Protein AF-A0A7S3IQK7-F1 (afdb_monomer_lite)

Structure (mmCIF, N/CA/C/O backbone):
data_AF-A0A7S3IQK7-F1
#
_entry.id   AF-A0A7S3IQK7-F1
#
loop_
_atom_site.group_PDB
_atom_site.id
_atom_site.type_symbol
_atom_site.label_atom_id
_atom_site.label_alt_id
_atom_site.label_comp_id
_atom_site.label_asym_id
_atom_site.label_entity_id
_atom_site.label_seq_id
_atom_site.pdbx_PDB_ins_code
_atom_site.Cartn_x
_atom_site.Cartn_y
_atom_site.Cartn_z
_atom_site.occupancy
_atom_site.B_iso_or_equiv
_atom_site.auth_seq_id
_atom_site.auth_comp_id
_atom_site.auth_asym_id
_atom_site.auth_atom_id
_atom_site.pdbx_PDB_model_num
ATOM 1 N N . GLN A 1 1 ? 36.156 -18.992 -11.702 1.00 41.00 1 GLN A N 1
ATOM 2 C CA . GLN A 1 1 ? 35.616 -18.979 -10.328 1.00 41.00 1 GLN A CA 1
ATOM 3 C C . GLN A 1 1 ? 34.155 -18.551 -10.410 1.00 41.00 1 GLN A C 1
ATOM 5 O O . GLN A 1 1 ? 33.878 -17.372 -10.555 1.00 41.00 1 GLN A O 1
ATOM 10 N N . SER A 1 2 ? 33.232 -19.511 -10.455 1.00 43.31 2 SER A N 1
ATOM 11 C CA . SER A 1 2 ? 31.784 -19.280 -10.509 1.00 43.31 2 SER A CA 1
ATOM 12 C C . SER A 1 2 ? 31.242 -19.262 -9.081 1.00 43.31 2 SER A C 1
ATOM 14 O O . SER A 1 2 ? 31.192 -20.306 -8.431 1.00 43.31 2 SER A O 1
ATOM 16 N N . GLY A 1 3 ? 30.921 -18.074 -8.569 1.00 43.53 3 GLY A N 1
ATOM 17 C CA . GLY A 1 3 ? 30.425 -17.893 -7.206 1.00 43.53 3 GLY A CA 1
ATOM 18 C C . GLY A 1 3 ? 29.099 -18.622 -6.991 1.00 43.53 3 GLY A C 1
ATOM 19 O O . GLY A 1 3 ? 28.127 -18.370 -7.698 1.00 43.53 3 GLY A O 1
ATOM 20 N N . LEU A 1 4 ? 29.067 -19.501 -5.991 1.00 48.50 4 LEU A N 1
ATOM 21 C CA . LEU A 1 4 ? 27.936 -20.340 -5.575 1.00 48.50 4 LEU A CA 1
ATOM 22 C C . LEU A 1 4 ? 26.687 -19.574 -5.074 1.00 48.50 4 LEU A C 1
ATOM 24 O O . LEU A 1 4 ? 25.765 -20.203 -4.577 1.00 48.50 4 LEU A O 1
ATOM 28 N N . TYR A 1 5 ? 26.622 -18.247 -5.220 1.00 52.69 5 TYR A N 1
ATOM 29 C CA . TYR A 1 5 ? 25.657 -17.389 -4.513 1.00 52.69 5 TYR A CA 1
ATOM 30 C C . TYR A 1 5 ? 24.724 -16.574 -5.419 1.00 52.69 5 TYR A C 1
ATOM 32 O O . TYR A 1 5 ? 23.899 -15.811 -4.930 1.00 52.69 5 TYR A O 1
ATOM 40 N N . GLN A 1 6 ? 24.817 -16.712 -6.745 1.00 49.69 6 GLN A N 1
ATOM 41 C CA . GLN A 1 6 ? 24.022 -15.879 -7.660 1.00 49.69 6 GLN A CA 1
ATOM 42 C C . GLN A 1 6 ? 22.520 -16.219 -7.672 1.00 49.69 6 GLN A C 1
ATOM 44 O O . GLN A 1 6 ? 21.723 -15.402 -8.119 1.00 49.69 6 GLN A O 1
ATOM 49 N N . LYS A 1 7 ? 22.128 -17.408 -7.194 1.00 52.78 7 LYS A N 1
ATOM 50 C CA . LYS A 1 7 ? 20.725 -17.860 -7.173 1.00 52.78 7 LYS A CA 1
ATOM 51 C C . LYS A 1 7 ? 19.952 -17.466 -5.908 1.00 52.78 7 LYS A C 1
ATOM 53 O O . LYS A 1 7 ? 18.731 -17.574 -5.927 1.00 52.78 7 LYS A O 1
ATOM 58 N N . ASP A 1 8 ? 20.639 -16.987 -4.870 1.00 59.69 8 ASP A N 1
ATOM 59 C CA . ASP A 1 8 ? 20.038 -16.680 -3.561 1.00 59.69 8 ASP A CA 1
ATOM 60 C C . ASP A 1 8 ? 19.942 -15.175 -3.274 1.00 59.69 8 ASP A C 1
ATOM 62 O O . ASP A 1 8 ? 19.420 -14.768 -2.236 1.00 59.69 8 ASP A O 1
ATOM 66 N N . LEU A 1 9 ? 20.446 -14.328 -4.177 1.00 64.81 9 LEU A N 1
ATOM 67 C CA . LEU A 1 9 ? 20.292 -12.886 -4.034 1.00 64.81 9 LEU A CA 1
ATOM 68 C C . LEU A 1 9 ? 18.858 -12.484 -4.402 1.00 64.81 9 LEU A C 1
ATOM 70 O O . LEU A 1 9 ? 18.346 -12.927 -5.435 1.00 64.81 9 LEU A O 1
ATOM 74 N N . PRO A 1 10 ? 18.197 -11.649 -3.581 1.00 72.88 10 PRO A N 1
ATOM 75 C CA . PRO A 1 10 ? 16.859 -11.185 -3.893 1.00 72.88 10 PRO A CA 1
ATOM 76 C C . PRO A 1 10 ? 16.890 -10.387 -5.200 1.00 72.88 10 PRO A C 1
ATOM 78 O O . PRO A 1 10 ? 17.786 -9.574 -5.434 1.00 72.88 10 PRO A O 1
ATOM 81 N N . VAL A 1 11 ? 15.911 -10.643 -6.068 1.00 82.88 11 VAL A N 1
ATOM 82 C CA . VAL A 1 11 ? 15.736 -9.867 -7.297 1.00 82.88 11 VAL A CA 1
ATOM 83 C C . VAL A 1 11 ? 15.360 -8.445 -6.896 1.00 82.88 11 VAL A C 1
ATOM 85 O O . VAL A 1 11 ? 14.321 -8.232 -6.275 1.00 82.88 11 VAL A O 1
ATOM 88 N N . VAL A 1 12 ? 16.212 -7.486 -7.250 1.00 87.50 12 VAL A N 1
ATOM 89 C CA . VAL A 1 12 ? 15.924 -6.061 -7.081 1.00 87.50 12 VAL A CA 1
ATOM 90 C C . VAL A 1 12 ? 15.019 -5.624 -8.227 1.00 87.50 12 VAL A C 1
ATOM 92 O O . VAL A 1 12 ? 15.383 -5.746 -9.395 1.00 87.50 12 VAL A O 1
ATOM 95 N N . ASN A 1 13 ? 13.830 -5.145 -7.883 1.00 88.94 13 ASN A N 1
ATOM 96 C CA . ASN A 1 13 ? 12.811 -4.688 -8.821 1.00 88.94 13 ASN A CA 1
ATOM 97 C C . ASN A 1 13 ? 12.807 -3.172 -9.001 1.00 88.94 13 ASN A C 1
ATOM 99 O O . ASN A 1 13 ? 12.390 -2.711 -10.052 1.00 88.94 13 ASN A O 1
ATOM 103 N N . GLY A 1 14 ? 13.263 -2.412 -8.007 1.00 87.88 14 GLY A N 1
ATOM 104 C CA . GLY A 1 14 ? 13.272 -0.952 -8.052 1.00 87.88 14 GLY A CA 1
ATOM 105 C C . GLY A 1 14 ? 14.256 -0.353 -7.055 1.00 87.88 14 GLY A C 1
ATOM 106 O O . GLY A 1 14 ? 14.796 -1.059 -6.195 1.00 87.88 14 GLY A O 1
ATOM 107 N N . GLU A 1 15 ? 14.486 0.950 -7.164 1.00 91.50 15 GLU A N 1
ATOM 108 C CA . GLU A 1 15 ? 15.350 1.709 -6.257 1.00 91.50 15 GLU A CA 1
ATOM 109 C C . GLU A 1 15 ? 14.687 3.038 -5.893 1.00 91.50 15 GLU A C 1
ATOM 111 O O . GLU A 1 15 ? 14.364 3.837 -6.765 1.00 91.50 15 GLU A O 1
ATOM 116 N N . ILE A 1 16 ? 14.561 3.304 -4.594 1.00 89.25 16 ILE A N 1
ATOM 117 C CA . ILE A 1 16 ? 14.155 4.606 -4.066 1.00 89.25 16 ILE A CA 1
ATOM 118 C C . ILE A 1 16 ? 15.391 5.297 -3.508 1.00 89.25 16 ILE A C 1
ATOM 120 O O . ILE A 1 16 ? 16.091 4.752 -2.650 1.00 89.25 16 ILE A O 1
ATOM 124 N N . LYS A 1 17 ? 15.644 6.525 -3.956 1.00 86.62 17 LYS A N 1
ATOM 125 C CA . LYS A 1 17 ? 16.679 7.386 -3.377 1.00 86.62 17 LYS A CA 1
ATOM 126 C C . LYS A 1 17 ? 16.035 8.328 -2.379 1.00 86.62 17 LYS A C 1
ATOM 128 O O . LYS A 1 17 ? 15.555 9.388 -2.760 1.00 86.62 17 LYS A O 1
ATOM 133 N N . HIS A 1 18 ? 16.058 7.937 -1.111 1.00 79.12 18 HIS A N 1
ATOM 134 C CA . HIS A 1 18 ? 15.471 8.726 -0.041 1.00 79.12 18 HIS A CA 1
ATOM 135 C C . HIS A 1 18 ? 16.574 9.323 0.840 1.00 79.12 18 HIS A C 1
ATOM 137 O O . HIS A 1 18 ? 17.343 8.616 1.503 1.00 79.12 18 HIS A O 1
ATOM 143 N N . SER A 1 19 ? 16.673 10.654 0.853 1.00 81.81 19 SER A N 1
ATOM 144 C CA . SER A 1 19 ? 17.750 11.381 1.535 1.00 81.81 19 SER A CA 1
ATOM 145 C C . SER A 1 19 ? 19.156 10.941 1.073 1.00 81.81 19 SER A C 1
ATOM 147 O O . SER A 1 19 ? 19.525 11.148 -0.080 1.00 81.81 19 SER A O 1
ATOM 149 N N . LYS A 1 20 ? 19.978 10.370 1.969 1.00 85.19 20 LYS A N 1
ATOM 150 C CA . LYS A 1 20 ? 21.356 9.922 1.680 1.00 85.19 20 LYS A CA 1
ATOM 151 C C . LYS A 1 20 ? 21.462 8.415 1.426 1.00 85.19 20 LYS A C 1
ATOM 153 O O . LYS A 1 20 ? 22.576 7.911 1.297 1.00 85.19 20 LYS A O 1
ATOM 158 N N . PHE A 1 21 ? 20.340 7.700 1.399 1.00 84.06 21 PHE A N 1
ATOM 159 C CA . PHE A 1 21 ? 20.317 6.246 1.296 1.00 84.06 21 PHE A CA 1
ATOM 160 C C . PHE A 1 21 ? 19.579 5.801 0.032 1.00 84.06 21 PHE A C 1
ATOM 162 O O . PHE A 1 21 ? 18.569 6.389 -0.353 1.00 84.06 21 PHE A O 1
ATOM 169 N N . SER A 1 22 ? 20.092 4.741 -0.591 1.00 87.75 22 SER A N 1
ATOM 170 C CA . SER A 1 22 ? 19.385 4.002 -1.637 1.00 87.75 22 SER A CA 1
ATOM 171 C C . SER A 1 22 ? 18.693 2.810 -0.994 1.00 87.75 22 SER A C 1
ATOM 173 O O . SER A 1 22 ? 19.324 2.016 -0.293 1.00 87.75 22 SER A O 1
ATOM 175 N N . LEU A 1 23 ? 17.394 2.697 -1.228 1.00 88.44 23 LEU A N 1
ATOM 176 C CA . LEU A 1 23 ? 16.557 1.605 -0.763 1.00 88.44 23 LEU A CA 1
ATOM 177 C C . LEU A 1 23 ? 16.167 0.763 -1.970 1.00 88.44 23 LEU A C 1
ATOM 179 O O . LEU A 1 23 ? 15.542 1.252 -2.906 1.00 88.44 23 LEU A O 1
ATOM 183 N N . TYR A 1 24 ? 16.553 -0.507 -1.950 1.00 90.06 24 TYR A N 1
ATOM 184 C CA . TYR A 1 24 ? 16.264 -1.443 -3.029 1.00 90.06 24 TYR A CA 1
ATOM 185 C C . TYR A 1 24 ? 14.971 -2.196 -2.740 1.00 90.06 24 TYR A C 1
ATOM 187 O O . TYR A 1 24 ? 14.824 -2.822 -1.688 1.00 90.06 24 TYR A O 1
ATOM 195 N N . LEU A 1 25 ? 14.037 -2.153 -3.684 1.00 90.06 25 LEU A N 1
ATOM 196 C CA . LEU A 1 25 ? 12.760 -2.843 -3.578 1.00 90.06 25 LEU A CA 1
ATOM 197 C C . LEU A 1 25 ? 12.883 -4.253 -4.132 1.00 90.06 25 LEU A C 1
ATOM 199 O O . LEU A 1 25 ? 13.356 -4.451 -5.247 1.00 90.06 25 LEU A O 1
ATOM 203 N N . CYS A 1 26 ? 12.417 -5.226 -3.359 1.00 92.06 26 CYS A N 1
ATOM 204 C CA . CYS A 1 26 ? 12.333 -6.621 -3.771 1.00 92.06 26 CYS A CA 1
ATOM 205 C C . CYS A 1 26 ? 10.875 -7.055 -3.647 1.00 92.06 26 CYS A C 1
ATOM 207 O O . CYS A 1 26 ? 10.332 -7.135 -2.543 1.00 92.06 26 CYS A O 1
ATOM 209 N N . PHE A 1 27 ? 10.220 -7.305 -4.773 1.00 91.81 27 PHE A N 1
ATOM 210 C CA . PHE A 1 27 ? 8.819 -7.689 -4.786 1.00 91.81 27 PHE A CA 1
ATOM 211 C C . PHE A 1 27 ? 8.657 -9.147 -4.398 1.00 91.81 27 PHE A C 1
ATOM 213 O O . PHE A 1 27 ? 9.388 -10.041 -4.834 1.00 91.81 27 PHE A O 1
ATOM 220 N N . ARG A 1 28 ? 7.632 -9.406 -3.586 1.00 91.50 28 ARG A N 1
ATOM 221 C CA . ARG A 1 28 ? 7.248 -10.772 -3.254 1.00 91.50 28 ARG A CA 1
ATOM 222 C C . ARG A 1 28 ? 6.804 -11.491 -4.528 1.00 91.50 28 ARG A C 1
ATOM 224 O O . ARG A 1 28 ? 6.127 -10.920 -5.384 1.00 91.50 28 ARG A O 1
ATOM 231 N N . LYS A 1 29 ? 7.148 -12.775 -4.643 1.00 91.12 29 LYS A N 1
ATOM 232 C CA . LYS A 1 29 ? 6.684 -13.617 -5.752 1.00 91.12 29 LYS A CA 1
ATOM 233 C C . LYS A 1 29 ? 5.157 -13.513 -5.882 1.00 91.12 29 LYS A C 1
ATOM 235 O O . LYS A 1 29 ? 4.456 -13.588 -4.876 1.00 91.12 29 LYS A O 1
ATOM 240 N N . HIS A 1 30 ? 4.671 -13.369 -7.115 1.00 93.19 30 HIS A N 1
ATOM 241 C CA . HIS A 1 30 ? 3.251 -13.209 -7.466 1.00 93.19 30 HIS A CA 1
ATOM 242 C C . HIS A 1 30 ? 2.595 -11.879 -7.055 1.00 93.19 30 HIS A C 1
ATOM 244 O O . HIS A 1 30 ? 1.390 -11.737 -7.248 1.00 93.19 30 HIS A O 1
ATOM 250 N N . MET A 1 31 ? 3.353 -10.889 -6.565 1.00 93.88 31 MET A N 1
ATOM 251 C CA . MET A 1 31 ? 2.806 -9.580 -6.182 1.00 93.88 31 MET A CA 1
ATOM 252 C C . MET A 1 31 ? 2.047 -8.900 -7.330 1.00 93.88 31 MET A C 1
ATOM 254 O O . MET A 1 31 ? 0.914 -8.479 -7.130 1.00 93.88 31 MET A O 1
ATOM 258 N N . GLN A 1 32 ? 2.617 -8.858 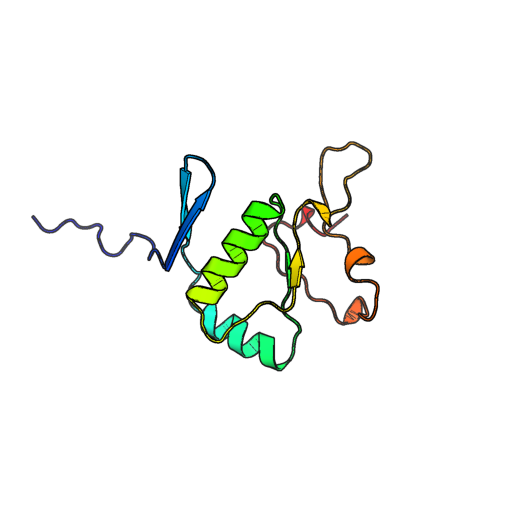-8.539 1.00 93.81 32 GLN A N 1
ATOM 259 C CA . GLN A 1 32 ? 1.961 -8.224 -9.689 1.00 93.81 32 GLN A CA 1
ATOM 260 C C . GLN A 1 32 ? 0.624 -8.888 -10.033 1.00 93.81 32 GLN A C 1
ATOM 262 O O . GLN A 1 32 ? -0.395 -8.214 -10.131 1.00 93.81 32 GLN A O 1
ATOM 267 N N . SER A 1 33 ? 0.612 -10.215 -10.191 1.00 95.81 33 SER A N 1
ATOM 268 C CA . SER A 1 33 ? -0.612 -10.957 -10.511 1.00 95.81 33 SER A CA 1
ATOM 269 C C . SER A 1 33 ? -1.662 -10.836 -9.409 1.00 95.81 33 SER A C 1
ATOM 271 O O . SER A 1 33 ? -2.843 -10.740 -9.711 1.00 95.81 33 SER A O 1
ATOM 273 N N . PHE A 1 34 ? -1.235 -10.810 -8.143 1.00 96.38 34 PHE A N 1
ATOM 274 C CA . PHE A 1 34 ? -2.128 -10.625 -7.005 1.00 96.38 34 PHE A CA 1
ATOM 275 C C . PHE A 1 34 ? -2.799 -9.248 -7.040 1.00 96.38 34 PHE A C 1
ATOM 277 O O . PHE A 1 34 ? -4.021 -9.173 -6.980 1.00 96.38 34 PHE A O 1
ATOM 284 N N . LEU A 1 35 ? -2.017 -8.175 -7.194 1.00 96.94 35 LEU A N 1
ATOM 285 C CA . LEU A 1 35 ? -2.538 -6.806 -7.219 1.00 96.94 35 LEU A CA 1
ATOM 286 C C . LEU A 1 35 ? -3.450 -6.559 -8.425 1.00 96.94 35 LEU A C 1
ATOM 288 O O . LEU A 1 35 ? -4.528 -5.997 -8.267 1.00 96.94 35 LEU A O 1
ATOM 292 N N . MET A 1 36 ? -3.061 -7.038 -9.609 1.00 95.94 36 MET A N 1
ATOM 293 C CA . MET A 1 36 ? -3.875 -6.917 -10.823 1.00 95.94 36 MET A CA 1
ATOM 294 C C . MET A 1 36 ? -5.204 -7.677 -10.727 1.00 95.94 36 MET A C 1
ATOM 296 O O . MET A 1 36 ? -6.200 -7.225 -11.283 1.00 95.94 36 MET A O 1
ATOM 300 N N . GLU A 1 37 ? -5.236 -8.831 -10.055 1.00 97.31 37 GLU A N 1
ATOM 301 C CA . GLU A 1 37 ? -6.478 -9.583 -9.849 1.00 97.31 37 GLU A CA 1
ATOM 302 C C . GLU A 1 37 ? -7.356 -8.937 -8.772 1.00 97.31 37 GLU A C 1
ATOM 304 O O . GLU A 1 37 ? -8.564 -8.803 -8.962 1.00 97.31 37 GLU A O 1
ATOM 309 N N . ALA A 1 38 ? -6.752 -8.493 -7.665 1.00 97.25 38 ALA A N 1
ATOM 310 C CA . ALA A 1 38 ? -7.458 -7.814 -6.585 1.00 97.25 38 ALA A CA 1
ATOM 311 C C . ALA A 1 38 ? -8.121 -6.517 -7.078 1.00 97.25 38 ALA A C 1
ATOM 313 O O . ALA A 1 38 ? -9.304 -6.308 -6.819 1.00 97.25 38 ALA A O 1
ATOM 314 N N . ALA A 1 39 ? -7.411 -5.716 -7.879 1.00 96.88 39 ALA A N 1
ATOM 315 C CA . ALA A 1 39 ? -7.902 -4.449 -8.430 1.00 96.88 39 ALA A CA 1
ATOM 316 C C . ALA A 1 39 ? -9.147 -4.581 -9.332 1.00 96.88 39 ALA A C 1
ATOM 318 O O . ALA A 1 39 ? -9.779 -3.584 -9.664 1.00 96.88 39 ALA A O 1
ATOM 319 N N . LYS A 1 40 ? -9.532 -5.797 -9.747 1.00 96.94 40 LYS A N 1
ATOM 320 C CA . LYS A 1 40 ? -10.786 -6.018 -10.490 1.00 96.94 40 LYS A CA 1
ATOM 321 C C . LYS A 1 40 ? -12.031 -5.914 -9.610 1.00 96.94 40 LYS A C 1
ATOM 323 O O . LYS A 1 40 ? -13.109 -5.661 -10.137 1.00 96.94 40 LYS A O 1
ATOM 328 N N . ASN A 1 41 ? -11.892 -6.181 -8.311 1.00 96.94 41 ASN A N 1
ATOM 329 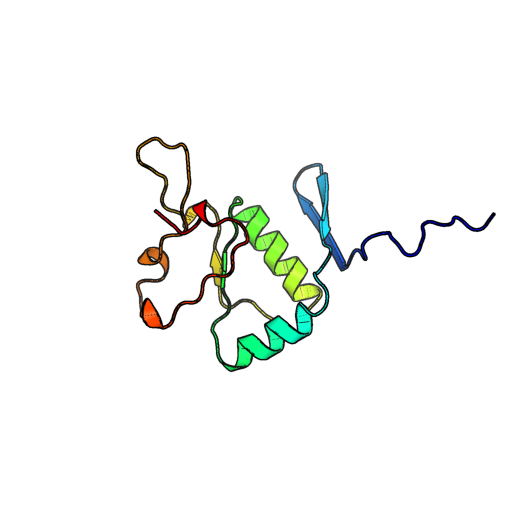C CA . ASN A 1 41 ? -13.013 -6.297 -7.374 1.00 96.94 41 ASN A CA 1
ATOM 330 C C . ASN A 1 41 ? -12.860 -5.398 -6.143 1.00 96.94 41 ASN A 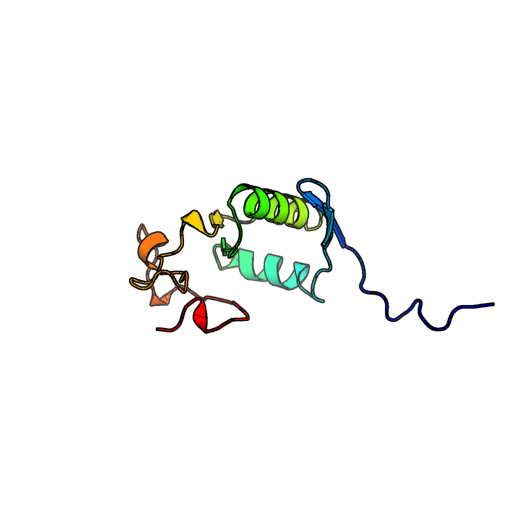C 1
ATOM 332 O O . ASN A 1 41 ? -13.837 -5.180 -5.434 1.00 96.94 41 ASN A O 1
ATOM 336 N N . PHE A 1 42 ? -11.652 -4.904 -5.883 1.00 96.56 42 PHE A N 1
ATOM 337 C CA . PHE A 1 42 ? -11.329 -4.103 -4.715 1.00 96.56 42 PHE A CA 1
ATOM 338 C C . PHE A 1 42 ? -10.675 -2.794 -5.129 1.00 96.56 42 PHE A C 1
ATOM 340 O O . PHE A 1 42 ? -9.845 -2.759 -6.035 1.00 96.56 42 PHE A O 1
ATOM 347 N N . GLU A 1 43 ? -11.006 -1.752 -4.383 1.00 95.12 43 GLU A N 1
ATOM 348 C CA . GLU A 1 43 ? -10.171 -0.567 -4.265 1.00 95.12 43 GLU A CA 1
ATOM 349 C C . GLU A 1 43 ? -8.890 -0.938 -3.496 1.00 95.12 43 GLU A C 1
ATOM 351 O O . GLU A 1 43 ? -8.952 -1.526 -2.412 1.00 95.12 43 GLU A O 1
ATOM 356 N N . ILE A 1 44 ? -7.719 -0.626 -4.051 1.00 97.12 44 ILE A N 1
ATOM 357 C CA . ILE A 1 44 ? -6.422 -0.991 -3.483 1.00 97.12 44 ILE A CA 1
ATOM 358 C C . ILE A 1 44 ? -5.743 0.237 -2.882 1.00 97.12 44 ILE A C 1
ATOM 360 O O . ILE A 1 44 ? -5.226 1.108 -3.584 1.00 97.12 44 ILE A O 1
ATOM 364 N N . ILE A 1 45 ? -5.668 0.253 -1.551 1.00 95.62 45 ILE A N 1
ATOM 365 C CA . ILE A 1 45 ? -5.023 1.314 -0.776 1.00 95.62 45 ILE A CA 1
ATOM 366 C C . ILE A 1 45 ? -3.644 0.850 -0.292 1.00 95.62 45 ILE A C 1
ATOM 368 O O . ILE A 1 45 ? -3.524 -0.134 0.441 1.00 95.62 45 ILE A O 1
ATOM 372 N N . ALA A 1 46 ? -2.592 1.592 -0.638 1.00 96.31 46 ALA A N 1
ATOM 373 C CA . ALA A 1 46 ? -1.266 1.403 -0.057 1.00 96.31 46 ALA A CA 1
ATOM 374 C C . ALA A 1 46 ? -1.158 2.177 1.262 1.00 96.31 46 ALA A C 1
ATOM 376 O O . ALA A 1 46 ? -0.946 3.385 1.251 1.00 96.31 46 ALA A O 1
ATOM 377 N N . TRP A 1 47 ? -1.268 1.498 2.406 1.00 95.00 47 TRP A N 1
ATOM 378 C CA . TRP A 1 47 ? -1.128 2.139 3.718 1.00 95.00 47 TRP A CA 1
ATOM 379 C C . TRP A 1 47 ? 0.192 1.777 4.394 1.00 95.00 47 TRP A C 1
ATOM 381 O O . TRP A 1 47 ? 0.347 0.687 4.950 1.00 95.00 47 TRP A O 1
ATOM 391 N N . THR A 1 48 ? 1.148 2.702 4.382 1.00 93.31 48 THR A N 1
ATOM 392 C CA . THR A 1 48 ? 2.470 2.520 4.999 1.00 93.31 48 THR A CA 1
ATOM 393 C C . THR A 1 48 ? 2.523 3.114 6.412 1.00 93.31 48 THR A C 1
ATOM 395 O O . THR A 1 48 ? 1.735 3.993 6.757 1.00 93.31 48 THR A O 1
ATOM 398 N N . SER A 1 49 ? 3.463 2.645 7.240 1.00 91.12 49 SER A N 1
ATOM 399 C CA . SER A 1 49 ? 3.755 3.228 8.566 1.00 91.12 49 SER A CA 1
ATOM 400 C C . SER A 1 49 ? 4.961 4.170 8.536 1.00 91.12 49 SER A C 1
ATOM 402 O O . SER A 1 49 ? 5.669 4.323 9.530 1.00 91.12 49 SER A O 1
ATOM 404 N N . ASN A 1 50 ? 5.196 4.793 7.382 1.00 91.00 50 ASN A N 1
ATOM 405 C CA . ASN A 1 50 ? 6.299 5.713 7.140 1.00 91.00 50 ASN A CA 1
ATOM 406 C C . ASN A 1 50 ? 5.761 7.125 6.882 1.00 91.00 50 ASN A C 1
ATOM 408 O O . ASN A 1 50 ? 4.556 7.315 6.722 1.00 91.00 50 ASN A O 1
ATOM 412 N N . GLN A 1 51 ? 6.659 8.109 6.852 1.00 91.75 51 GLN A N 1
ATOM 413 C CA . GLN A 1 51 ? 6.316 9.489 6.504 1.00 91.75 51 GLN A CA 1
ATOM 414 C C . GLN A 1 51 ? 5.736 9.582 5.083 1.00 91.75 51 GLN A C 1
ATOM 416 O O . GLN A 1 51 ? 5.965 8.705 4.244 1.00 91.75 51 GLN A O 1
ATOM 421 N N . ASP A 1 52 ? 4.947 10.626 4.843 1.00 93.56 52 ASP A N 1
ATOM 422 C CA . ASP A 1 52 ? 4.168 10.815 3.616 1.00 93.56 52 ASP A CA 1
ATOM 423 C C . ASP A 1 52 ? 5.022 10.855 2.339 1.00 93.56 52 ASP A C 1
ATOM 425 O O . ASP A 1 52 ? 4.678 10.228 1.336 1.00 93.56 52 ASP A O 1
ATOM 429 N N . ASP A 1 53 ? 6.171 11.524 2.396 1.00 92.69 53 ASP A N 1
ATOM 430 C CA . ASP A 1 53 ? 7.133 11.610 1.298 1.00 92.69 53 ASP A CA 1
ATOM 431 C C . ASP A 1 53 ? 7.622 10.224 0.860 1.00 92.69 53 ASP A C 1
ATOM 433 O O . ASP A 1 53 ? 7.500 9.847 -0.307 1.00 92.69 53 ASP A O 1
ATOM 437 N N . TYR A 1 54 ? 8.077 9.421 1.818 1.00 91.81 54 TYR A N 1
ATOM 438 C CA . TYR A 1 54 ? 8.525 8.062 1.572 1.00 91.81 54 TYR A CA 1
ATOM 439 C C . TYR A 1 54 ? 7.390 7.162 1.068 1.00 91.81 54 TYR A C 1
ATOM 441 O O . TYR A 1 54 ? 7.597 6.343 0.173 1.00 91.81 54 TYR A O 1
ATOM 449 N N . ALA A 1 55 ? 6.185 7.297 1.630 1.00 94.19 55 ALA A N 1
ATOM 450 C CA . ALA A 1 55 ? 5.023 6.518 1.211 1.00 94.19 55 ALA A CA 1
ATOM 451 C C . ALA A 1 55 ? 4.695 6.752 -0.273 1.00 94.19 55 ALA A C 1
ATOM 453 O O . ALA A 1 55 ? 4.469 5.795 -1.019 1.00 94.19 55 ALA A O 1
ATOM 454 N N . LYS A 1 56 ? 4.722 8.017 -0.709 1.00 94.56 56 LYS A N 1
ATOM 455 C CA . LYS A 1 56 ? 4.472 8.419 -2.099 1.00 94.56 56 LYS A CA 1
ATOM 456 C C . LYS A 1 56 ? 5.572 7.951 -3.044 1.00 94.56 56 LYS A C 1
ATOM 458 O O . LYS A 1 56 ? 5.257 7.418 -4.105 1.00 94.56 56 LYS A O 1
ATOM 463 N N . GLU A 1 57 ? 6.838 8.104 -2.660 1.00 94.69 57 GLU A N 1
ATOM 464 C CA . GLU A 1 57 ? 7.978 7.610 -3.444 1.00 94.69 57 GLU A CA 1
ATOM 465 C C . GLU A 1 57 ? 7.910 6.088 -3.634 1.00 94.69 57 GLU A C 1
ATOM 467 O O . GLU A 1 57 ? 8.078 5.590 -4.748 1.00 94.69 57 GLU A O 1
ATOM 472 N N . LEU A 1 58 ? 7.591 5.349 -2.567 1.00 94.25 58 LEU A N 1
ATOM 473 C CA . LEU A 1 58 ? 7.431 3.899 -2.617 1.00 94.25 58 LEU A CA 1
ATOM 474 C C . LEU A 1 58 ? 6.283 3.473 -3.529 1.00 94.25 58 LEU A C 1
ATOM 476 O O . LEU A 1 58 ? 6.463 2.576 -4.352 1.00 94.25 58 LEU A O 1
ATOM 480 N N . ALA A 1 59 ? 5.117 4.102 -3.393 1.00 95.75 59 ALA A N 1
ATOM 481 C CA . ALA A 1 59 ? 3.974 3.800 -4.243 1.00 95.75 59 ALA A CA 1
ATOM 482 C C . ALA A 1 59 ? 4.291 4.083 -5.718 1.00 95.75 59 ALA A C 1
ATOM 484 O O . ALA A 1 59 ? 4.065 3.219 -6.561 1.00 95.75 59 ALA A O 1
ATOM 485 N N . ALA A 1 60 ? 4.889 5.240 -6.019 1.00 95.12 60 ALA A N 1
ATOM 486 C CA . ALA A 1 60 ? 5.260 5.617 -7.379 1.00 95.12 60 ALA A CA 1
ATOM 487 C C . ALA A 1 60 ? 6.239 4.619 -8.015 1.00 95.12 60 ALA A C 1
ATOM 489 O O . ALA A 1 60 ? 6.047 4.224 -9.166 1.00 95.12 60 ALA A O 1
ATOM 490 N N . GLU A 1 61 ? 7.248 4.167 -7.265 1.00 95.25 61 GLU A N 1
ATOM 491 C CA . GLU A 1 61 ? 8.198 3.167 -7.755 1.00 95.25 61 GLU A CA 1
ATOM 492 C C . GLU A 1 61 ? 7.510 1.815 -7.994 1.00 95.25 61 GLU A C 1
ATOM 494 O O . GLU A 1 61 ? 7.697 1.203 -9.043 1.00 95.25 61 GLU A O 1
ATOM 499 N N . VAL A 1 62 ? 6.645 1.357 -7.080 1.00 94.69 62 VAL A N 1
ATOM 500 C CA . VAL A 1 62 ? 5.873 0.116 -7.280 1.00 94.69 62 VAL A CA 1
ATOM 501 C C . VAL A 1 62 ? 5.009 0.200 -8.539 1.00 94.69 62 VAL A C 1
ATOM 503 O O . VAL A 1 62 ? 5.019 -0.718 -9.356 1.00 94.69 62 VAL A O 1
ATOM 506 N N . GLU A 1 63 ? 4.287 1.298 -8.735 1.00 95.94 63 GLU A N 1
ATOM 507 C CA . GLU A 1 63 ? 3.446 1.496 -9.915 1.00 95.94 63 GLU A CA 1
ATOM 508 C C . GLU A 1 63 ? 4.245 1.578 -11.220 1.00 95.94 63 GLU A C 1
ATOM 510 O O . GLU A 1 63 ? 3.789 1.084 -12.252 1.00 95.94 63 GLU A O 1
ATOM 515 N N . ALA A 1 64 ? 5.432 2.192 -11.194 1.00 94.88 64 ALA A N 1
ATOM 516 C CA . ALA A 1 64 ? 6.312 2.261 -12.356 1.00 94.88 64 ALA A CA 1
ATOM 517 C C . ALA A 1 64 ? 6.766 0.860 -12.793 1.00 94.88 64 ALA A C 1
ATOM 519 O O . ALA A 1 64 ? 6.757 0.548 -13.985 1.00 94.88 64 ALA A O 1
ATOM 520 N N . GLN A 1 65 ? 7.098 -0.003 -11.830 1.00 94.06 65 GLN A N 1
ATOM 521 C CA . GLN A 1 65 ? 7.546 -1.371 -12.100 1.00 94.06 65 GLN A CA 1
ATOM 522 C C . GLN A 1 65 ? 6.399 -2.335 -12.440 1.00 94.06 65 GLN A C 1
ATOM 524 O O . GLN A 1 65 ? 6.628 -3.363 -13.079 1.00 94.06 65 GLN A O 1
ATOM 529 N N . LEU A 1 66 ? 5.167 -2.036 -12.011 1.00 93.44 66 LEU A N 1
ATOM 530 C CA . LEU A 1 66 ? 4.000 -2.915 -12.164 1.00 93.44 66 LEU A CA 1
ATOM 531 C C . LEU A 1 66 ? 2.960 -2.409 -13.179 1.00 93.44 66 LEU A C 1
ATOM 533 O O . LEU A 1 66 ? 1.822 -2.884 -13.168 1.00 93.44 66 LEU A O 1
ATOM 537 N N . ALA A 1 67 ? 3.328 -1.479 -14.067 1.00 90.88 67 ALA A N 1
ATOM 538 C CA . ALA A 1 67 ? 2.420 -0.913 -15.065 1.00 90.88 67 ALA A CA 1
ATOM 539 C C . ALA A 1 67 ? 1.605 -2.004 -15.811 1.00 90.88 67 ALA A C 1
ATOM 541 O O . ALA A 1 67 ? 2.172 -3.018 -16.234 1.00 90.88 67 A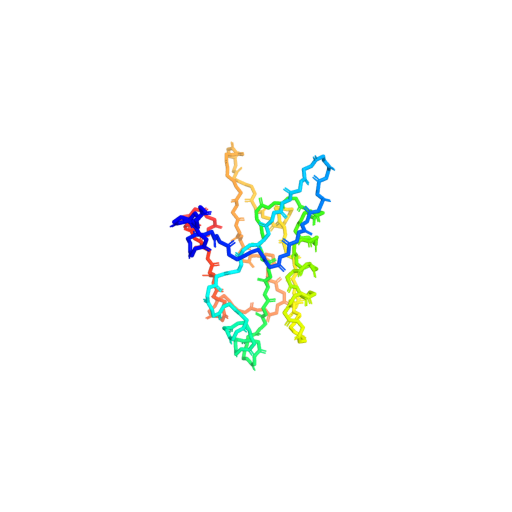LA A O 1
ATOM 542 N N . PRO A 1 68 ? 0.279 -1.824 -15.986 1.00 92.94 68 PRO A N 1
ATOM 543 C CA . PRO A 1 68 ? -0.490 -0.588 -15.793 1.00 92.94 68 PRO A CA 1
ATOM 544 C C . PRO A 1 68 ? -1.104 -0.406 -14.389 1.00 92.94 68 PRO A C 1
ATOM 546 O O . PRO A 1 68 ? -1.984 0.436 -14.234 1.00 92.94 68 PRO A O 1
ATOM 549 N N . PHE A 1 69 ? -0.695 -1.187 -13.384 1.00 95.75 69 PHE A N 1
ATOM 550 C CA . PHE A 1 69 ? -1.261 -1.105 -12.033 1.00 95.75 69 PHE A CA 1
ATOM 551 C C . PHE A 1 69 ? -1.081 0.285 -11.393 1.00 95.75 69 PHE A C 1
ATOM 553 O O . PHE A 1 69 ? -0.019 0.899 -11.530 1.00 95.75 69 PHE A O 1
ATOM 560 N N . LYS A 1 70 ? -2.107 0.737 -10.659 1.00 96.81 70 LYS A 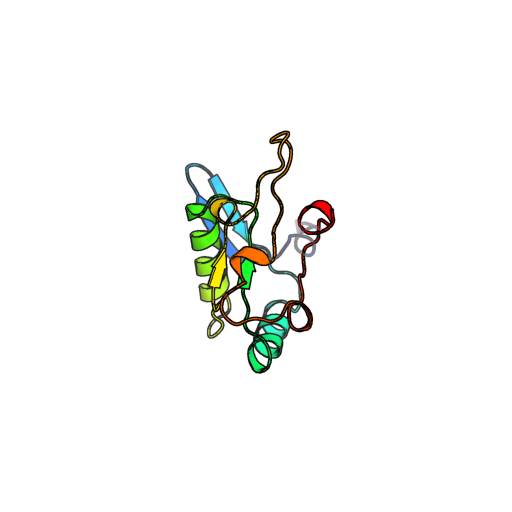N 1
ATOM 561 C CA . LYS A 1 70 ? -2.132 1.963 -9.850 1.00 96.81 70 LYS A CA 1
ATOM 562 C C . LYS A 1 70 ? -2.837 1.704 -8.523 1.00 96.81 70 LYS A C 1
ATOM 564 O O . LYS A 1 70 ? -3.809 0.954 -8.498 1.00 96.81 70 LYS A O 1
ATOM 569 N N . PHE A 1 71 ? -2.342 2.310 -7.449 1.00 97.75 71 PHE A N 1
ATOM 570 C CA . PHE A 1 71 ? -3.067 2.358 -6.184 1.00 97.75 71 PHE A CA 1
ATOM 571 C C . PHE A 1 71 ? -4.160 3.424 -6.272 1.00 97.75 71 PHE A C 1
ATOM 573 O O . PHE A 1 71 ? -3.926 4.508 -6.806 1.00 97.75 71 PHE A O 1
ATOM 580 N N . ASP A 1 72 ? -5.334 3.144 -5.714 1.00 96.25 72 ASP A N 1
ATOM 581 C CA . ASP A 1 72 ? -6.423 4.125 -5.652 1.00 96.25 72 ASP A CA 1
ATOM 582 C C . ASP A 1 72 ? -6.090 5.237 -4.651 1.00 96.25 72 ASP A C 1
ATOM 584 O O . ASP A 1 72 ? -6.334 6.420 -4.895 1.00 96.25 72 ASP A O 1
ATOM 588 N N . HIS A 1 73 ? -5.461 4.858 -3.534 1.00 95.31 73 HIS A N 1
ATOM 589 C CA . HIS A 1 73 ? -4.988 5.783 -2.512 1.00 95.31 73 HIS A CA 1
ATOM 590 C C . HIS A 1 73 ? -3.658 5.330 -1.907 1.00 95.31 73 HIS A C 1
ATOM 592 O O . HIS A 1 73 ? -3.360 4.138 -1.801 1.00 95.31 73 HIS A O 1
ATOM 598 N N . VAL A 1 74 ? -2.883 6.307 -1.439 1.00 96.12 74 VAL A N 1
ATOM 599 C CA . VAL A 1 74 ? -1.653 6.096 -0.673 1.00 96.12 74 VAL A CA 1
ATOM 600 C C . VAL A 1 74 ? -1.817 6.795 0.669 1.00 96.12 74 VAL A C 1
ATOM 602 O O . VAL A 1 74 ? -2.037 8.003 0.716 1.00 96.12 74 VAL A O 1
ATOM 605 N N . LEU A 1 75 ? -1.732 6.024 1.748 1.00 94.94 75 LEU A N 1
ATOM 606 C CA . LEU A 1 75 ? -1.811 6.495 3.124 1.00 94.94 75 LEU A CA 1
ATOM 607 C C . LEU A 1 75 ? -0.467 6.286 3.819 1.00 94.94 75 LEU A C 1
ATOM 609 O O . LEU A 1 75 ? 0.262 5.317 3.572 1.00 94.94 75 LEU A O 1
ATOM 613 N N . SER A 1 76 ? -0.153 7.194 4.727 1.00 94.31 76 SER A N 1
ATOM 614 C CA . SER A 1 76 ? 1.099 7.241 5.464 1.00 94.31 76 SER A CA 1
ATOM 615 C C . SER A 1 76 ? 0.847 7.184 6.971 1.00 94.31 76 SER A C 1
ATOM 617 O O . SER A 1 76 ? -0.272 6.949 7.446 1.00 94.31 76 SER A O 1
ATOM 619 N N . LEU A 1 77 ? 1.912 7.390 7.740 1.00 90.81 77 LEU A N 1
ATOM 620 C CA . LEU A 1 77 ? 1.860 7.528 9.189 1.00 90.81 77 LEU A CA 1
ATOM 621 C C . LEU A 1 77 ? 0.968 8.698 9.633 1.00 90.81 77 LEU A C 1
ATOM 623 O O . LEU A 1 77 ? 0.380 8.627 10.707 1.00 90.81 77 LEU A O 1
ATOM 627 N N . GLU A 1 78 ? 0.835 9.748 8.817 1.00 90.00 78 GLU A N 1
ATOM 628 C CA . GLU A 1 78 ? 0.028 10.932 9.147 1.00 90.00 78 GLU A CA 1
ATOM 629 C C . GLU A 1 78 ? -1.470 10.622 9.263 1.00 90.00 78 GLU A C 1
ATOM 631 O O . GLU A 1 78 ? -2.194 11.318 9.970 1.00 90.00 78 GLU A O 1
ATOM 636 N N . GLN A 1 79 ? -1.937 9.565 8.593 1.00 90.44 79 GLN A N 1
ATOM 637 C CA . GLN A 1 79 ? -3.328 9.107 8.643 1.00 90.44 79 GLN A CA 1
ATOM 638 C C . GLN A 1 79 ? -3.579 8.055 9.733 1.00 90.44 79 GLN A C 1
ATOM 640 O O . GLN A 1 79 ? -4.663 7.480 9.797 1.00 90.44 79 GLN A O 1
ATOM 645 N N . GLN A 1 80 ? -2.592 7.773 10.586 1.00 88.06 80 GLN A N 1
ATOM 646 C CA . GLN A 1 80 ? -2.729 6.826 11.690 1.00 88.06 80 GLN A CA 1
ATOM 647 C C . GLN A 1 80 ? -3.084 7.539 12.995 1.00 88.06 80 GLN A C 1
ATOM 649 O O . GLN A 1 80 ? -2.594 8.628 13.295 1.00 88.06 80 GLN A O 1
ATOM 654 N N . THR A 1 81 ? -3.896 6.883 13.821 1.00 85.44 81 THR A N 1
ATOM 655 C CA . THR A 1 81 ? -4.219 7.381 15.156 1.00 85.44 81 THR A CA 1
ATOM 656 C C . THR A 1 81 ? -3.099 7.011 16.115 1.00 85.44 81 THR A C 1
ATOM 658 O O . THR A 1 81 ? -2.762 5.838 16.289 1.00 85.44 81 THR A O 1
ATOM 661 N N . GLN A 1 82 ? -2.518 8.015 16.766 1.00 82.25 82 GLN A N 1
ATOM 662 C CA . GLN A 1 82 ? -1.515 7.794 17.799 1.00 82.25 82 GLN A CA 1
ATOM 663 C C . GLN A 1 82 ? -2.186 7.400 19.122 1.00 82.25 82 GLN A C 1
ATOM 665 O O . GLN A 1 82 ? -3.168 8.015 19.547 1.00 82.25 82 GLN A O 1
ATOM 670 N N . THR A 1 83 ? -1.644 6.395 19.812 1.00 79.44 83 THR A N 1
ATOM 671 C CA . THR A 1 83 ? -2.119 6.014 21.147 1.00 79.44 83 THR A CA 1
ATOM 672 C C . THR A 1 83 ? -1.952 7.157 22.146 1.00 79.44 83 THR A C 1
ATOM 674 O O . THR A 1 83 ? -1.060 8.000 22.026 1.00 79.44 83 THR A O 1
ATOM 677 N N . LYS A 1 84 ? -2.775 7.165 23.205 1.00 77.50 84 LYS A N 1
ATOM 678 C CA . LYS A 1 84 ? -2.698 8.180 24.275 1.00 77.50 84 LYS A CA 1
ATOM 679 C C . LYS A 1 84 ? -1.319 8.255 24.938 1.00 77.50 84 LYS A C 1
ATOM 681 O O . LYS A 1 84 ? -0.901 9.330 25.356 1.00 77.50 84 LYS A O 1
ATOM 686 N N . ASP A 1 85 ? -0.618 7.127 25.031 1.00 79.62 85 ASP A N 1
ATOM 687 C CA . ASP A 1 85 ? 0.735 7.045 25.585 1.00 79.62 85 ASP A CA 1
ATOM 688 C C . ASP A 1 85 ? 1.842 7.340 24.555 1.00 79.62 85 ASP A C 1
ATOM 690 O O . ASP A 1 85 ? 3.021 7.296 24.901 1.00 79.62 85 ASP A O 1
ATOM 694 N N . LYS A 1 86 ? 1.467 7.666 23.309 1.00 73.25 86 LYS A N 1
ATOM 695 C CA . LYS A 1 86 ? 2.344 7.986 22.173 1.00 73.25 86 LYS A CA 1
ATOM 696 C C . LYS A 1 86 ? 3.340 6.895 21.790 1.00 73.25 86 LYS A C 1
ATOM 698 O O . LYS A 1 86 ? 4.279 7.165 21.044 1.00 73.25 86 LYS A O 1
ATOM 703 N N . LYS A 1 87 ? 3.154 5.674 22.289 1.00 75.62 87 LYS A N 1
ATOM 704 C CA . LYS A 1 87 ? 4.073 4.565 22.021 1.00 75.62 87 LYS A CA 1
ATOM 705 C C . LYS A 1 87 ? 3.812 3.896 20.682 1.00 75.62 87 LYS A C 1
ATOM 707 O O . LYS A 1 87 ? 4.743 3.332 20.116 1.00 75.62 87 LYS A O 1
ATOM 712 N N . PHE A 1 88 ? 2.580 3.969 20.183 1.00 77.31 88 PHE A N 1
ATOM 713 C CA . PHE A 1 88 ? 2.176 3.274 18.970 1.00 77.31 88 PHE A CA 1
ATOM 714 C C . PHE A 1 88 ? 1.299 4.162 18.091 1.00 77.31 88 PHE A C 1
ATOM 716 O O . PHE A 1 88 ? 0.572 5.030 18.580 1.00 77.31 88 PHE A O 1
ATOM 723 N N . SER A 1 89 ? 1.371 3.910 16.790 1.00 81.81 89 SER A N 1
ATOM 724 C CA . SER A 1 89 ? 0.442 4.441 15.797 1.00 81.81 89 SER A CA 1
ATOM 725 C C . SER A 1 89 ? -0.354 3.276 15.232 1.00 81.81 89 SER A C 1
ATOM 727 O O . SER A 1 89 ? 0.213 2.214 14.971 1.00 81.81 89 SER A O 1
ATOM 729 N N . VAL A 1 90 ? -1.663 3.464 15.088 1.00 86.75 90 VAL A N 1
ATOM 730 C CA . VAL A 1 90 ? -2.584 2.428 14.622 1.00 86.75 90 VAL A CA 1
ATOM 731 C C . VAL A 1 90 ? -3.379 2.920 13.427 1.00 86.75 90 VAL A C 1
ATOM 733 O O . VAL A 1 90 ? -3.826 4.066 13.365 1.00 86.75 90 VAL A O 1
ATOM 736 N N . LYS A 1 91 ? -3.550 2.019 12.465 1.00 89.06 91 LYS A N 1
ATOM 737 C CA . LYS A 1 91 ? -4.346 2.194 11.260 1.00 89.06 91 LYS A CA 1
ATOM 738 C C . LYS A 1 91 ? -5.819 2.021 11.620 1.00 89.06 91 LYS A C 1
ATOM 74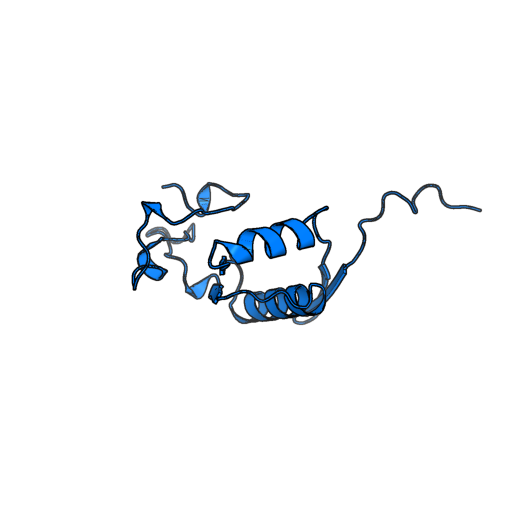0 O O . LYS A 1 91 ? -6.339 0.910 11.637 1.00 89.06 91 LYS A O 1
ATOM 745 N N . THR A 1 92 ? -6.472 3.123 11.976 1.00 85.62 92 THR A N 1
ATOM 746 C CA . THR A 1 92 ? -7.891 3.132 12.350 1.00 85.62 92 THR A CA 1
ATOM 747 C C . THR A 1 92 ? -8.774 3.298 11.120 1.00 85.62 92 THR A C 1
ATOM 749 O O . THR A 1 92 ? -8.533 4.179 10.296 1.00 85.62 92 THR A O 1
ATOM 752 N N . LEU A 1 93 ? -9.830 2.491 11.009 1.00 86.88 93 LEU A N 1
ATOM 753 C CA . LEU A 1 93 ? -10.747 2.531 9.863 1.00 86.88 93 LEU A CA 1
ATOM 754 C C . LEU A 1 93 ? -11.492 3.869 9.724 1.00 86.88 93 LEU A C 1
ATOM 756 O O . LEU A 1 93 ? -11.946 4.189 8.631 1.00 86.88 93 LEU A O 1
ATOM 760 N N . ASP A 1 94 ? -11.522 4.694 10.774 1.00 84.62 94 ASP A N 1
ATOM 761 C CA . ASP A 1 94 ? -12.115 6.037 10.773 1.00 84.62 94 ASP A CA 1
ATOM 762 C C . ASP A 1 94 ? -11.627 6.926 9.620 1.00 84.62 94 ASP A C 1
ATOM 764 O O . ASP A 1 94 ? -12.401 7.699 9.066 1.00 84.62 94 ASP A O 1
ATOM 768 N N . VAL A 1 95 ? -10.358 6.818 9.205 1.00 85.44 95 VAL A N 1
ATOM 769 C CA . VAL A 1 95 ? -9.845 7.623 8.078 1.00 85.44 95 VAL A CA 1
ATOM 770 C C . VAL A 1 95 ? -10.415 7.177 6.727 1.00 85.44 95 VAL A C 1
ATOM 772 O O . VAL A 1 95 ? -10.418 7.929 5.755 1.00 85.44 95 VAL A O 1
ATOM 775 N N . LEU A 1 96 ? -10.923 5.948 6.671 1.00 84.25 96 LEU A N 1
ATOM 776 C CA . LEU A 1 96 ? -11.631 5.388 5.529 1.00 84.25 96 LEU A CA 1
ATOM 777 C C . LEU A 1 96 ? -13.146 5.642 5.622 1.00 84.25 96 LEU A C 1
ATOM 779 O O . LEU A 1 96 ? -13.860 5.358 4.652 1.00 84.25 96 LEU A O 1
ATOM 783 N N . ALA A 1 97 ? -13.625 6.202 6.743 1.00 68.12 97 ALA A N 1
ATOM 784 C CA . ALA A 1 97 ? -15.021 6.538 6.979 1.00 68.12 97 ALA A CA 1
ATOM 785 C C . ALA A 1 97 ? -15.422 7.754 6.130 1.00 68.12 97 ALA A C 1
ATOM 787 O O . ALA A 1 97 ? -15.186 8.914 6.452 1.00 68.12 97 ALA A O 1
ATOM 788 N N . GLY A 1 98 ? -16.020 7.460 4.983 1.00 65.00 98 GLY A N 1
ATOM 789 C CA . GLY A 1 98 ? -16.489 8.463 4.027 1.00 65.00 98 GLY A CA 1
ATOM 790 C C . GLY A 1 98 ? -17.204 7.856 2.823 1.00 65.00 98 GLY A C 1
ATOM 791 O O . GLY A 1 98 ? -17.317 8.506 1.790 1.00 65.00 98 GLY A O 1
ATOM 792 N N . GLY A 1 99 ? -17.650 6.601 2.942 1.00 71.19 99 GLY A N 1
ATOM 793 C CA . GLY A 1 99 ? -18.264 5.844 1.847 1.00 71.19 99 GLY A CA 1
ATOM 794 C C . GLY A 1 99 ? -18.009 4.335 1.879 1.00 71.19 99 GLY A C 1
ATOM 795 O O . GLY A 1 99 ? -18.630 3.619 1.102 1.00 71.19 99 GLY A O 1
ATOM 796 N N . ARG A 1 100 ? -17.137 3.843 2.770 1.00 86.69 100 ARG A N 1
ATOM 797 C CA . ARG A 1 100 ? -16.838 2.412 2.947 1.00 86.69 100 ARG A CA 1
ATOM 798 C C . ARG A 1 100 ? -17.502 1.885 4.220 1.00 86.69 100 ARG A C 1
ATOM 800 O O . ARG A 1 100 ? -17.538 2.605 5.217 1.00 86.69 100 ARG A O 1
ATOM 807 N N . GLN A 1 101 ? -18.018 0.659 4.178 1.00 88.81 101 GLN A N 1
ATOM 808 C CA . GLN A 1 101 ? -18.479 -0.062 5.368 1.00 88.81 101 GLN A CA 1
ATOM 809 C C . GLN A 1 101 ? -17.332 -0.916 5.911 1.00 88.81 101 GLN A C 1
ATOM 811 O O . GLN A 1 101 ? -16.567 -1.473 5.129 1.00 88.81 101 GLN A O 1
ATOM 816 N N . GLU A 1 102 ? -17.198 -1.032 7.234 1.00 88.06 102 GLU A N 1
ATOM 817 C CA . GLU A 1 102 ? -16.100 -1.801 7.848 1.00 88.06 102 GLU A CA 1
ATOM 818 C C . GLU A 1 102 ? -16.099 -3.276 7.424 1.00 88.06 102 GLU A C 1
ATOM 820 O O . GLU A 1 102 ? -15.038 -3.860 7.223 1.00 88.06 102 GLU A O 1
ATOM 825 N N . GLU A 1 103 ? -17.285 -3.857 7.229 1.00 90.56 103 GLU A N 1
ATOM 826 C CA . GLU A 1 103 ? -17.482 -5.238 6.769 1.00 90.56 103 GLU A CA 1
ATOM 827 C C . GLU A 1 103 ? -16.950 -5.513 5.354 1.00 90.56 103 GLU A C 1
ATOM 829 O O . GLU A 1 103 ? -16.653 -6.662 5.027 1.00 90.56 103 GLU A O 1
ATOM 834 N N . ASP A 1 104 ? -16.747 -4.462 4.556 1.00 91.38 104 ASP A N 1
ATOM 835 C CA . ASP A 1 104 ? -16.201 -4.540 3.199 1.00 91.38 104 ASP A CA 1
ATOM 836 C C . ASP A 1 104 ? -14.685 -4.267 3.152 1.00 91.38 104 ASP A C 1
ATOM 838 O O . ASP A 1 104 ? -14.083 -4.251 2.074 1.00 91.38 104 ASP A O 1
ATOM 842 N N . ILE A 1 105 ? -14.037 -4.036 4.302 1.00 91.56 105 ILE A N 1
ATOM 843 C CA . ILE A 1 105 ? -12.617 -3.676 4.374 1.00 91.56 105 ILE A CA 1
ATOM 844 C C . ILE A 1 105 ? -11.772 -4.876 4.800 1.00 91.56 105 ILE A C 1
ATOM 846 O O . ILE A 1 105 ? -11.959 -5.472 5.859 1.00 91.56 105 ILE A O 1
ATOM 850 N N . ILE A 1 106 ? -10.749 -5.177 3.997 1.00 92.56 106 ILE A N 1
ATOM 851 C CA . ILE A 1 106 ? -9.734 -6.186 4.307 1.00 92.56 106 ILE A CA 1
ATOM 852 C C . ILE A 1 106 ? -8.392 -5.485 4.520 1.00 92.56 106 ILE A C 1
ATOM 854 O O . ILE A 1 106 ? -7.848 -4.871 3.602 1.00 92.56 106 ILE A O 1
ATOM 858 N N . ILE A 1 107 ? -7.820 -5.619 5.719 1.00 91.50 107 ILE A N 1
ATOM 859 C CA . ILE A 1 107 ? -6.458 -5.160 6.016 1.00 91.50 107 ILE A CA 1
ATOM 860 C C . ILE A 1 107 ? -5.485 -6.329 5.854 1.00 91.50 107 ILE A C 1
ATOM 862 O O . ILE A 1 107 ? -5.641 -7.379 6.476 1.00 91.50 107 ILE A O 1
ATOM 866 N N . VAL A 1 108 ? -4.439 -6.124 5.051 1.00 93.19 108 VAL A N 1
ATOM 867 C CA . VAL A 1 108 ? -3.309 -7.053 4.921 1.00 93.19 108 VAL A CA 1
ATOM 868 C C . VAL A 1 108 ? -2.047 -6.357 5.415 1.00 93.19 108 VAL A C 1
ATOM 870 O O . VAL A 1 108 ? -1.442 -5.561 4.701 1.00 93.19 108 VAL A O 1
ATOM 873 N N . ASP A 1 109 ? -1.636 -6.660 6.643 1.00 91.50 109 ASP A N 1
ATOM 874 C CA . ASP A 1 109 ? -0.435 -6.093 7.254 1.00 91.50 109 ASP A CA 1
ATOM 875 C C . ASP A 1 109 ? 0.284 -7.177 8.079 1.00 91.50 109 ASP A C 1
ATOM 877 O O . ASP A 1 109 ? -0.371 -7.929 8.806 1.00 91.50 109 ASP A O 1
ATOM 881 N N . PRO A 1 110 ? 1.618 -7.328 7.948 1.00 90.44 110 PRO A N 1
ATOM 882 C CA . PRO A 1 110 ? 2.363 -8.344 8.688 1.00 90.44 110 PRO A CA 1
ATOM 883 C C . PRO A 1 110 ? 2.390 -8.106 10.204 1.00 90.44 110 PRO A C 1
ATOM 885 O O . PRO A 1 110 ? 2.733 -9.027 10.944 1.00 90.44 110 PRO A O 1
ATOM 888 N N . ASN A 1 111 ? 2.075 -6.897 10.676 1.00 86.69 111 ASN A N 1
ATOM 889 C CA . ASN A 1 111 ? 2.087 -6.555 12.087 1.00 86.69 111 ASN A CA 1
ATOM 890 C C . ASN A 1 111 ? 0.671 -6.303 12.620 1.00 86.69 111 ASN A C 1
ATOM 892 O O . ASN A 1 111 ? 0.087 -5.242 12.407 1.00 86.69 111 ASN A O 1
ATOM 896 N N . MET A 1 112 ? 0.168 -7.259 13.404 1.00 82.75 112 MET A N 1
ATOM 897 C CA . MET A 1 112 ? -1.135 -7.174 14.074 1.00 82.75 112 MET A CA 1
ATOM 898 C C . MET A 1 112 ? -1.305 -5.905 14.917 1.00 82.75 112 MET A C 1
ATOM 900 O O . MET A 1 112 ? -2.412 -5.379 14.994 1.00 82.75 112 MET A O 1
ATOM 904 N N . SER A 1 113 ? -0.233 -5.369 15.517 1.00 81.81 113 SER A N 1
ATOM 905 C CA . SER A 1 113 ? -0.337 -4.163 16.353 1.00 81.81 113 SER A CA 1
ATOM 906 C C . SER A 1 113 ? -0.767 -2.921 15.572 1.00 81.81 113 SER A C 1
ATOM 908 O O . SER A 1 113 ? -1.129 -1.921 16.179 1.00 81.81 113 SER A O 1
ATOM 910 N N . ASN A 1 114 ? -0.697 -2.956 14.238 1.00 80.00 114 ASN A N 1
ATOM 911 C CA . ASN A 1 114 ? -1.112 -1.843 13.395 1.00 80.00 114 ASN A CA 1
ATOM 912 C C . ASN A 1 114 ? -2.636 -1.735 13.265 1.00 80.00 114 ASN A C 1
ATOM 914 O O . ASN A 1 114 ? -3.089 -0.718 12.756 1.00 80.00 114 ASN A O 1
ATOM 918 N N . PHE A 1 115 ? -3.418 -2.745 13.667 1.00 76.56 115 PHE A N 1
ATOM 919 C CA . PHE A 1 115 ? -4.877 -2.765 13.468 1.00 76.56 115 PHE A CA 1
ATOM 920 C C . PHE A 1 115 ? -5.668 -3.546 14.534 1.00 76.56 115 PHE A C 1
ATOM 922 O O . PHE A 1 115 ? -6.894 -3.522 14.509 1.00 76.56 115 PHE A O 1
ATOM 929 N N . ALA A 1 116 ? -5.005 -4.220 15.478 1.00 65.00 116 ALA A N 1
ATOM 930 C CA . ALA A 1 116 ? -5.646 -4.836 16.636 1.00 65.00 116 ALA A CA 1
ATOM 931 C C . ALA A 1 116 ? -5.368 -4.016 17.904 1.00 65.00 116 ALA A C 1
ATOM 933 O O . ALA A 1 116 ? -4.208 -3.833 18.284 1.00 65.00 116 ALA A O 1
ATOM 934 N N . PHE A 1 117 ? -6.441 -3.566 18.556 1.00 56.00 117 PHE A N 1
ATOM 935 C CA . PHE A 1 117 ? -6.449 -3.094 19.940 1.00 56.00 117 PHE A CA 1
ATOM 936 C C . PHE A 1 117 ? -7.280 -4.036 20.805 1.00 56.00 117 PHE A C 1
ATOM 938 O O . PHE A 1 117 ? -8.343 -4.485 20.319 1.00 56.00 117 PHE A O 1
#

Organism: NCBI:txid197538

Sequence (117 aa):
QSGLYQKDLPVVNGEIKHSKFSLYLCFRKHMQSFLMEAAKNFEIIAWTSNQDDYAKELAAEVEAQLAPFKFDHVLSLEQQTQTKDKKFSVKTLDVLAGGRQEEDIIIVDPNMSNFAF

Radius of gyration: 16.81 Å; chains: 1; bounding box: 54×32×41 Å

Foldseek 3Di:
DDDPCPVPDADFQFWFDDDPDIDTDGDDPCNLVVQVVCVVPDQAEAAEAADPVVQVSVQVRVCVSNPPDHHPYTHYNVCWDADPVNPDTANDCVSVPDPDDPVRDDDDDPDPRNHPD

Secondary structure (DSSP, 8-state):
---TTTTSSPPP-EEEEETTEEEEE-PPTTHHHHHHHHTTTS--EEE-SS-HHHHHHHHHHHHHHTTT---SEEE-GGGSEEPTTSS-EE--GGGGTTT--GGG-----S-GGGT--

pLDDT: mean 85.98, std 12.89, range [41.0, 97.75]

InterPro domains:
  IPR004274 FCP1 homology domain [PF03031] (16-116)
  IPR004274 FCP1 homology domain [PS50969] (1-117)
  IPR023214 HAD superfamily [G3DSA:3.40.50.1000] (3-117)
  IPR036412 HAD-like superfamily [SSF56784] (21-116)